Protein AF-A0AA41SFP1-F1 (afdb_monomer)

Structure (mmCIF, N/CA/C/O backbone):
data_AF-A0AA41SFP1-F1
#
_entry.id   AF-A0AA41SFP1-F1
#
loop_
_atom_site.group_PDB
_atom_site.id
_atom_site.type_symbol
_atom_site.label_atom_id
_atom_site.label_alt_id
_atom_site.label_comp_id
_atom_site.label_asym_id
_atom_site.label_entity_id
_atom_site.label_seq_id
_atom_site.pdbx_PDB_ins_code
_atom_site.Cartn_x
_atom_site.Cartn_y
_atom_site.Cartn_z
_atom_site.occupancy
_atom_site.B_iso_or_equiv
_atom_site.auth_seq_id
_atom_site.auth_comp_id
_atom_site.auth_asym_id
_atom_site.auth_atom_id
_atom_site.pdbx_PDB_model_num
ATOM 1 N N . MET A 1 1 ? -29.818 -4.318 19.682 1.00 35.44 1 MET A N 1
ATOM 2 C CA . MET A 1 1 ? -29.114 -5.314 18.841 1.00 35.44 1 MET A CA 1
ATOM 3 C C . MET A 1 1 ? -27.929 -4.568 18.234 1.00 35.44 1 MET A C 1
ATOM 5 O O . MET A 1 1 ? -28.191 -3.689 17.438 1.00 35.44 1 MET A O 1
ATOM 9 N N . LYS A 1 2 ? -26.669 -4.578 18.692 1.00 52.53 2 LYS A N 1
ATOM 10 C CA . LYS A 1 2 ? -25.721 -5.609 19.157 1.00 52.53 2 LYS A CA 1
ATOM 11 C C . LYS A 1 2 ? -25.529 -6.752 18.146 1.00 52.53 2 LYS A C 1
ATOM 13 O O . LYS A 1 2 ? -26.463 -7.522 17.956 1.00 52.53 2 LYS A O 1
ATOM 18 N N . TYR A 1 3 ? -24.305 -6.814 17.596 1.00 44.75 3 TYR A N 1
ATOM 19 C CA . TYR A 1 3 ? -23.668 -7.883 16.802 1.00 44.75 3 TYR A CA 1
ATOM 20 C C . TYR A 1 3 ? -23.824 -7.875 15.270 1.00 44.75 3 TYR A C 1
ATOM 22 O O . TYR A 1 3 ? -24.212 -8.879 14.686 1.00 44.75 3 TYR A O 1
ATOM 30 N N . ILE A 1 4 ? -23.402 -6.795 14.607 1.00 49.25 4 ILE A N 1
ATOM 31 C CA . ILE A 1 4 ? -22.755 -6.939 13.292 1.00 49.25 4 ILE A CA 1
ATOM 32 C C . ILE A 1 4 ? -21.282 -6.623 13.538 1.00 49.25 4 ILE A C 1
ATOM 34 O O . ILE A 1 4 ? -20.956 -5.568 14.072 1.00 49.25 4 ILE A O 1
ATOM 38 N N . SER A 1 5 ? -20.420 -7.602 13.302 1.00 46.84 5 SER A N 1
ATOM 39 C CA . SER A 1 5 ? -18.991 -7.561 13.590 1.00 46.84 5 SER A CA 1
ATOM 40 C C . SER A 1 5 ? -18.298 -6.418 12.848 1.00 46.84 5 SER A C 1
ATOM 42 O O . SER A 1 5 ? -18.131 -6.473 11.631 1.00 46.84 5 SER A O 1
ATOM 44 N N . ASP A 1 6 ? -17.799 -5.433 13.599 1.00 53.28 6 ASP A N 1
ATOM 45 C CA . ASP A 1 6 ? -16.915 -4.357 13.113 1.00 53.28 6 ASP A CA 1
ATOM 46 C C . ASP A 1 6 ? -15.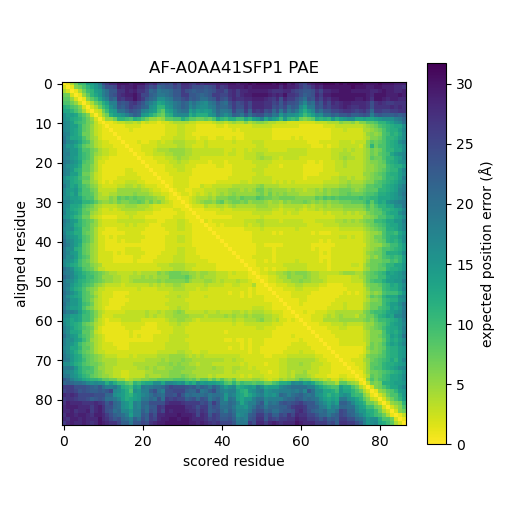651 -4.875 12.389 1.00 53.28 6 ASP A C 1
ATOM 48 O O . ASP A 1 6 ? -14.942 -4.119 11.718 1.00 53.28 6 ASP A O 1
ATOM 52 N N . GLU A 1 7 ? -15.360 -6.173 12.500 1.00 50.50 7 GLU A N 1
ATOM 53 C CA . GLU A 1 7 ? -14.211 -6.825 11.874 1.00 50.50 7 GLU A CA 1
ATOM 54 C C . GLU A 1 7 ? -14.352 -7.032 10.361 1.00 50.50 7 GLU A C 1
ATOM 56 O O . GLU A 1 7 ? -13.338 -7.070 9.663 1.00 50.50 7 GLU A O 1
ATOM 61 N N . GLU A 1 8 ? -15.577 -7.113 9.835 1.00 50.81 8 GLU A N 1
ATOM 62 C CA . GLU A 1 8 ? -15.820 -7.354 8.403 1.00 50.81 8 GLU A CA 1
ATOM 63 C C . GLU A 1 8 ? -16.027 -6.049 7.613 1.00 50.81 8 GLU A C 1
ATOM 65 O O . GLU A 1 8 ? -15.813 -6.007 6.403 1.00 50.81 8 GLU A O 1
ATOM 70 N N . SER A 1 9 ? -16.351 -4.950 8.306 1.00 60.25 9 SER A N 1
ATOM 71 C CA . SER A 1 9 ? -16.713 -3.657 7.702 1.00 60.25 9 SER A CA 1
ATOM 72 C C . SER A 1 9 ? -15.528 -2.731 7.383 1.00 60.25 9 SER A C 1
ATOM 74 O O . SER A 1 9 ? -15.731 -1.658 6.818 1.00 60.25 9 SER A O 1
ATOM 76 N N . ASN A 1 10 ? -14.293 -3.095 7.737 1.00 81.94 10 ASN A N 1
ATOM 77 C CA . ASN A 1 10 ? -13.129 -2.207 7.612 1.00 81.94 10 ASN A CA 1
ATOM 78 C C . ASN A 1 10 ? -12.105 -2.730 6.599 1.00 81.94 10 ASN A C 1
ATOM 80 O O . ASN A 1 10 ? -10.921 -2.857 6.908 1.00 81.94 10 ASN A O 1
ATOM 84 N N . ARG A 1 11 ? -12.548 -3.055 5.384 1.00 92.00 11 ARG A N 1
ATOM 85 C CA . ARG A 1 11 ? -11.659 -3.412 4.271 1.00 92.00 11 ARG A CA 1
ATOM 86 C C . ARG A 1 11 ? -11.719 -2.362 3.173 1.00 92.00 11 ARG A C 1
ATOM 88 O O . ARG A 1 11 ? -12.793 -1.882 2.834 1.00 92.00 11 ARG A O 1
ATOM 95 N N . ALA A 1 12 ? -10.558 -2.033 2.626 1.00 95.25 12 ALA A N 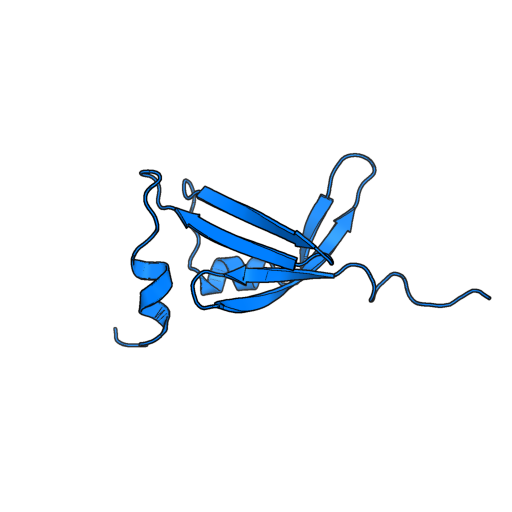1
ATOM 96 C CA . ALA A 1 12 ? -10.432 -1.299 1.377 1.00 95.25 12 ALA A CA 1
ATOM 97 C C . ALA A 1 12 ? -10.007 -2.251 0.262 1.00 95.25 12 ALA A C 1
ATOM 99 O O . ALA A 1 12 ? -9.359 -3.267 0.515 1.00 95.25 12 ALA A O 1
ATOM 100 N N . ILE A 1 13 ? -10.342 -1.899 -0.973 1.00 97.31 13 ILE A N 1
ATOM 101 C CA . ILE A 1 13 ? -9.846 -2.584 -2.162 1.00 97.31 13 ILE A CA 1
ATOM 102 C C . ILE A 1 13 ? -8.800 -1.698 -2.821 1.00 97.31 13 ILE A C 1
ATOM 104 O O . ILE A 1 13 ? -9.092 -0.568 -3.209 1.00 97.31 13 ILE A O 1
ATOM 108 N N . LEU A 1 14 ? -7.585 -2.220 -2.975 1.00 97.75 14 LEU A N 1
ATOM 109 C CA . LEU A 1 14 ? -6.555 -1.601 -3.800 1.00 97.75 14 LEU A CA 1
ATOM 110 C C . LEU A 1 14 ? -6.557 -2.274 -5.168 1.00 97.75 14 LEU A C 1
ATOM 112 O O . LEU A 1 14 ? -6.234 -3.454 -5.289 1.00 97.75 14 LEU A O 1
ATOM 116 N N . GLN A 1 15 ? -6.911 -1.532 -6.207 1.00 97.06 15 GLN A N 1
ATOM 117 C CA . GLN A 1 15 ? -6.749 -1.974 -7.581 1.00 97.06 15 GLN A CA 1
ATOM 118 C C . GLN A 1 15 ? -5.398 -1.481 -8.095 1.00 97.06 15 GLN A C 1
ATOM 120 O O . GLN A 1 15 ? -5.203 -0.282 -8.280 1.00 97.06 15 GLN A O 1
ATOM 125 N N . GLY A 1 16 ? -4.451 -2.397 -8.289 1.00 93.00 16 GLY A N 1
ATOM 126 C CA . GLY A 1 16 ? -3.121 -2.036 -8.783 1.00 93.00 16 GLY A CA 1
ATOM 127 C C . GLY A 1 16 ? -3.062 -1.895 -10.312 1.00 93.00 16 GLY A C 1
ATOM 128 O O . GLY A 1 16 ? -4.063 -2.129 -10.997 1.00 93.00 16 GLY A O 1
ATOM 129 N N . PRO A 1 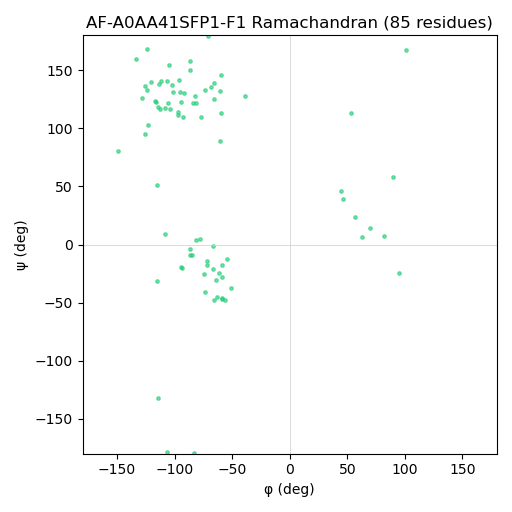17 ? -1.884 -1.583 -10.883 1.00 91.69 17 PRO A N 1
ATOM 130 C CA . PRO A 1 17 ? -1.733 -1.319 -12.321 1.00 91.69 17 PRO A CA 1
ATOM 131 C C . PRO A 1 17 ? -2.153 -2.476 -13.239 1.00 91.69 17 PRO A C 1
ATOM 133 O O . PRO A 1 17 ? -2.636 -2.256 -14.346 1.00 91.69 17 PRO A O 1
ATOM 136 N N . THR A 1 18 ? -2.056 -3.722 -12.758 1.00 89.75 18 THR A N 1
ATOM 137 C CA . THR A 1 18 ? -2.516 -4.916 -13.499 1.00 89.75 18 THR A CA 1
ATOM 138 C C . THR A 1 18 ? -4.034 -5.124 -13.455 1.00 89.75 18 THR A C 1
ATOM 140 O O . THR A 1 18 ? -4.524 -6.147 -13.924 1.00 89.75 18 THR A O 1
ATOM 143 N N . ARG A 1 19 ? -4.792 -4.188 -12.866 1.00 89.94 19 ARG A N 1
ATOM 144 C CA . ARG A 1 19 ? -6.232 -4.292 -12.558 1.00 89.94 19 ARG A CA 1
ATOM 145 C C . ARG A 1 19 ? -6.598 -5.406 -11.571 1.00 89.94 19 ARG A C 1
ATOM 147 O O . ARG A 1 19 ? -7.778 -5.613 -11.303 1.00 89.94 19 ARG A O 1
ATOM 154 N N . SER A 1 20 ? -5.609 -6.087 -10.991 1.00 91.44 20 SER A N 1
ATOM 155 C CA . SER A 1 20 ? -5.825 -7.003 -9.871 1.00 91.44 20 SER A CA 1
ATOM 156 C C . SER A 1 20 ? -6.294 -6.236 -8.635 1.00 91.44 20 SER A C 1
ATOM 158 O O . SER A 1 20 ? -5.799 -5.144 -8.341 1.00 91.44 20 SER A O 1
ATOM 160 N N . GLN A 1 21 ? -7.257 -6.821 -7.926 1.00 95.81 21 GLN A N 1
ATOM 161 C CA . GLN A 1 21 ? -7.859 -6.256 -6.724 1.00 95.81 21 GLN A CA 1
ATOM 162 C C . GLN A 1 21 ? -7.276 -6.918 -5.478 1.00 95.81 21 GLN A C 1
ATOM 164 O O . GLN A 1 21 ? -7.221 -8.142 -5.381 1.00 95.81 21 GLN A O 1
ATOM 169 N N . TRP A 1 22 ? -6.868 -6.090 -4.522 1.00 96.88 22 TRP A N 1
ATOM 170 C CA . TRP A 1 22 ? -6.190 -6.502 -3.300 1.00 96.88 22 TRP A CA 1
ATOM 171 C C . TRP A 1 22 ? -6.979 -6.001 -2.093 1.00 96.88 22 TRP A C 1
ATOM 173 O O . TRP A 1 22 ? -6.919 -4.808 -1.776 1.00 96.88 22 TRP A O 1
ATOM 183 N N . PRO A 1 23 ? -7.744 -6.881 -1.426 1.00 96.31 23 PRO A N 1
ATOM 184 C CA . PRO A 1 23 ? -8.409 -6.536 -0.183 1.00 96.31 23 PRO A CA 1
ATOM 185 C C . PRO A 1 23 ? -7.375 -6.273 0.907 1.00 96.31 23 PRO A C 1
ATOM 187 O O . PRO A 1 23 ? -6.541 -7.130 1.198 1.00 96.31 23 PRO A O 1
ATOM 190 N N . VAL A 1 24 ? -7.457 -5.105 1.537 1.00 96.50 24 VAL A N 1
ATOM 191 C CA . VAL A 1 24 ? -6.589 -4.723 2.650 1.00 96.50 24 VAL A CA 1
ATOM 192 C C . VAL A 1 24 ? -7.414 -4.315 3.858 1.00 96.50 24 VAL A C 1
ATOM 194 O O . VAL A 1 24 ? -8.411 -3.600 3.735 1.00 96.50 24 VAL A O 1
ATOM 197 N N . LYS A 1 25 ? -7.017 -4.766 5.048 1.00 95.50 25 LYS A N 1
ATOM 198 C CA . LYS A 1 25 ? -7.669 -4.348 6.293 1.00 95.50 25 LYS A CA 1
ATOM 199 C C . LYS A 1 25 ? -7.270 -2.912 6.620 1.00 95.50 25 LYS A C 1
ATOM 201 O O . LYS A 1 25 ? -6.090 -2.567 6.596 1.00 95.50 25 LYS A O 1
ATOM 206 N N . LEU A 1 26 ? -8.251 -2.088 6.958 1.00 93.50 26 LEU A N 1
ATOM 207 C CA . LEU A 1 26 ? -8.048 -0.754 7.498 1.00 93.50 26 LEU A CA 1
ATOM 208 C C . LEU A 1 26 ? -8.014 -0.828 9.022 1.00 93.50 26 LEU A C 1
ATOM 210 O O . LEU A 1 26 ? -8.901 -1.394 9.656 1.00 93.50 26 LEU A O 1
ATOM 214 N N . SER A 1 27 ? -6.997 -0.213 9.611 1.00 90.31 27 SER A N 1
ATOM 215 C CA . SER A 1 27 ? -6.913 0.024 11.049 1.00 90.31 27 SER A CA 1
ATOM 216 C C . SER A 1 27 ? -6.926 1.522 11.288 1.00 90.31 27 SER A C 1
ATOM 218 O O . SER A 1 27 ? -6.059 2.228 10.778 1.00 90.31 27 SER A O 1
ATOM 220 N N . LYS A 1 28 ? -7.880 2.007 12.078 1.00 89.12 28 LYS A N 1
ATOM 221 C CA . LYS A 1 28 ? -7.965 3.417 12.466 1.00 89.12 28 LYS A CA 1
ATOM 222 C C . LYS A 1 28 ? -7.443 3.599 13.885 1.00 89.12 28 LYS A C 1
ATOM 224 O O . LYS A 1 28 ? -7.746 2.796 14.763 1.00 89.12 28 LYS A O 1
ATOM 229 N N . THR A 1 29 ? -6.660 4.644 14.094 1.00 88.06 29 THR A N 1
ATOM 230 C CA . THR A 1 29 ? -6.392 5.219 15.414 1.00 88.06 29 THR A CA 1
ATOM 231 C C . THR A 1 29 ? -7.145 6.544 15.515 1.00 88.06 29 THR A C 1
ATOM 233 O O . THR A 1 29 ? -7.842 6.943 14.583 1.00 88.06 29 THR A O 1
ATOM 236 N N . GLU A 1 30 ? -7.013 7.255 16.633 1.00 88.38 30 GLU A N 1
ATOM 237 C CA . GLU A 1 30 ? -7.618 8.586 16.781 1.00 88.38 30 GLU A CA 1
ATOM 238 C C . GLU A 1 30 ? -7.094 9.610 15.760 1.00 88.38 30 GLU A C 1
ATOM 240 O O . GLU A 1 30 ? -7.778 10.587 15.471 1.00 88.38 30 GLU A O 1
ATOM 245 N N . LYS A 1 31 ? -5.883 9.404 15.226 1.00 93.12 31 LYS A N 1
ATOM 246 C CA . LYS A 1 31 ? -5.189 10.376 14.365 1.00 93.12 31 LYS A CA 1
ATOM 247 C C . LYS A 1 31 ? -4.984 9.886 12.941 1.00 93.12 31 LYS A C 1
ATOM 249 O O . LYS A 1 31 ? -4.994 10.692 12.018 1.00 93.12 31 LYS A O 1
ATOM 254 N N . ASP A 1 32 ? -4.821 8.579 12.770 1.00 92.69 32 ASP A N 1
ATOM 255 C CA . ASP A 1 32 ?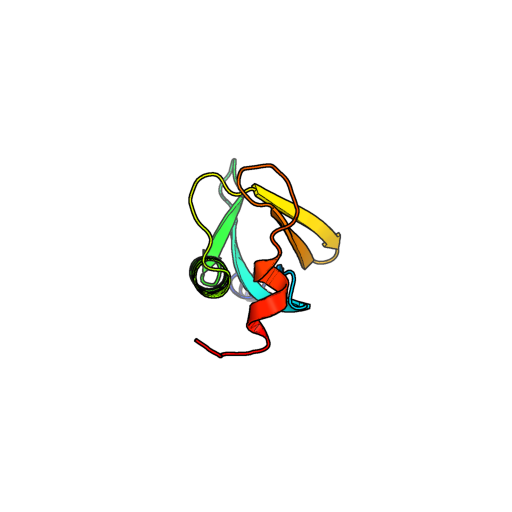 -4.302 8.004 11.539 1.00 92.69 32 ASP A CA 1
ATOM 256 C C . ASP A 1 32 ? -5.133 6.809 11.074 1.00 92.69 32 ASP A C 1
ATOM 258 O O . ASP A 1 32 ? -5.852 6.158 11.836 1.00 92.69 32 ASP A O 1
ATOM 262 N N . THR A 1 33 ? -5.002 6.488 9.790 1.00 90.06 33 THR A N 1
ATOM 263 C CA . THR A 1 33 ? -5.551 5.271 9.190 1.00 90.06 33 THR A CA 1
ATOM 264 C C . THR A 1 33 ? -4.427 4.503 8.513 1.00 90.06 33 THR A C 1
ATOM 266 O O . THR A 1 33 ? -3.639 5.071 7.763 1.00 90.06 33 THR A O 1
ATOM 269 N N . PHE A 1 34 ? -4.365 3.200 8.765 1.00 92.94 34 PHE A N 1
ATOM 270 C CA . PHE A 1 34 ? -3.310 2.319 8.283 1.00 92.94 34 PHE A CA 1
ATOM 271 C C . PHE A 1 34 ? -3.886 1.201 7.420 1.00 92.94 34 PHE A C 1
ATOM 273 O O . PHE A 1 34 ? -4.890 0.588 7.787 1.00 92.94 34 PHE A O 1
ATOM 280 N N . LEU A 1 35 ? -3.187 0.882 6.330 1.00 95.06 35 LEU A N 1
ATOM 281 C CA . LEU A 1 35 ? -3.368 -0.359 5.581 1.00 95.06 35 LEU A CA 1
ATOM 282 C C . LEU A 1 35 ? -2.593 -1.467 6.312 1.00 95.06 35 LEU A C 1
ATOM 284 O O . LEU A 1 35 ? -1.396 -1.333 6.574 1.00 95.06 35 LEU A O 1
ATOM 288 N N . LYS A 1 36 ? -3.293 -2.525 6.715 1.00 93.94 36 LYS A N 1
ATOM 289 C CA . LYS A 1 36 ? -2.757 -3.671 7.461 1.00 93.94 36 LYS A CA 1
ATOM 290 C C . LYS A 1 36 ? -2.848 -4.919 6.589 1.00 93.94 36 LYS A C 1
ATOM 292 O O . LYS A 1 36 ? -2.420 -4.863 5.445 1.00 93.94 36 LYS A O 1
ATOM 297 N N . ASP A 1 37 ? -3.356 -6.025 7.119 1.00 94.81 37 ASP A N 1
ATOM 298 C CA . ASP A 1 37 ? -3.441 -7.332 6.463 1.00 94.81 37 ASP A CA 1
ATOM 299 C C . ASP A 1 37 ? -3.810 -7.211 4.977 1.00 94.81 37 ASP A C 1
ATOM 301 O O . ASP A 1 37 ? -4.780 -6.530 4.640 1.00 94.81 37 ASP A O 1
ATOM 305 N N . GLY A 1 38 ? -3.014 -7.834 4.103 1.00 95.62 38 GLY A N 1
ATOM 306 C CA . GLY A 1 38 ? -3.092 -7.715 2.640 1.00 95.62 38 GLY A CA 1
ATOM 307 C C . GLY A 1 38 ? -2.156 -6.656 2.036 1.00 95.62 38 GLY A C 1
AT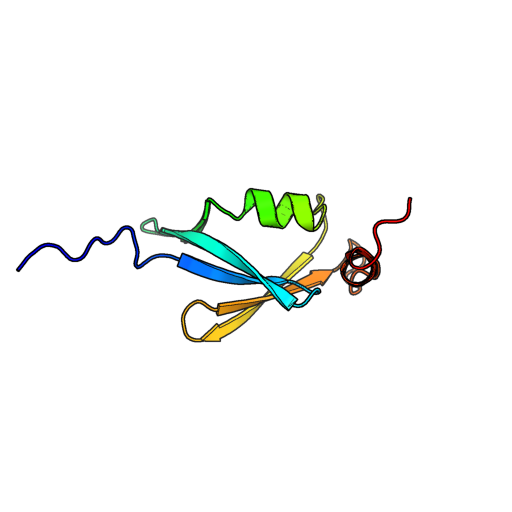OM 308 O O . GLY A 1 38 ? -1.729 -6.794 0.890 1.00 95.62 38 GLY A O 1
ATOM 309 N N . TRP A 1 39 ? -1.748 -5.634 2.799 1.00 96.50 39 TRP A N 1
ATOM 310 C CA . TRP A 1 39 ? -0.806 -4.609 2.329 1.00 96.50 39 TRP A CA 1
ATOM 311 C C . TRP A 1 39 ? 0.567 -5.190 1.987 1.00 96.50 39 TRP A C 1
ATOM 313 O O . TRP A 1 39 ? 1.137 -4.869 0.946 1.00 96.50 39 TRP A O 1
ATOM 323 N N . GLN A 1 40 ? 1.109 -6.063 2.840 1.00 95.81 40 GLN A N 1
ATOM 324 C CA . GLN A 1 40 ? 2.416 -6.671 2.581 1.00 95.81 40 GLN A CA 1
ATOM 325 C C . GLN A 1 40 ? 2.396 -7.557 1.331 1.00 95.81 40 GLN A C 1
ATOM 327 O O . GLN A 1 40 ? 3.414 -7.657 0.649 1.00 95.81 40 GLN A O 1
ATOM 332 N N . ASP A 1 41 ? 1.260 -8.176 1.016 1.00 95.62 41 ASP A N 1
ATOM 333 C CA . ASP A 1 41 ? 1.115 -9.010 -0.178 1.00 95.62 41 ASP A CA 1
ATOM 334 C C . ASP A 1 41 ? 1.039 -8.147 -1.436 1.00 95.62 41 ASP A C 1
ATOM 336 O O . ASP A 1 41 ? 1.731 -8.438 -2.407 1.00 95.62 41 ASP A O 1
ATOM 340 N N . PHE A 1 42 ? 0.319 -7.020 -1.379 1.00 95.44 42 PHE A N 1
ATOM 341 C CA . PHE A 1 42 ? 0.347 -5.996 -2.427 1.00 95.44 42 PHE A CA 1
ATOM 342 C C . PHE A 1 42 ? 1.778 -5.490 -2.684 1.00 95.44 42 PHE A C 1
ATOM 344 O O . PHE A 1 42 ? 2.236 -5.461 -3.827 1.00 95.44 42 PHE A O 1
ATOM 351 N N . VAL A 1 43 ? 2.519 -5.154 -1.621 1.00 94.75 43 VAL A N 1
ATOM 352 C CA . VAL A 1 43 ? 3.926 -4.720 -1.690 1.00 94.75 43 VAL A CA 1
ATOM 353 C C . VAL A 1 43 ? 4.815 -5.784 -2.330 1.00 94.75 43 VAL A C 1
ATOM 355 O O . VAL A 1 43 ? 5.611 -5.457 -3.208 1.00 94.75 43 VAL A O 1
ATOM 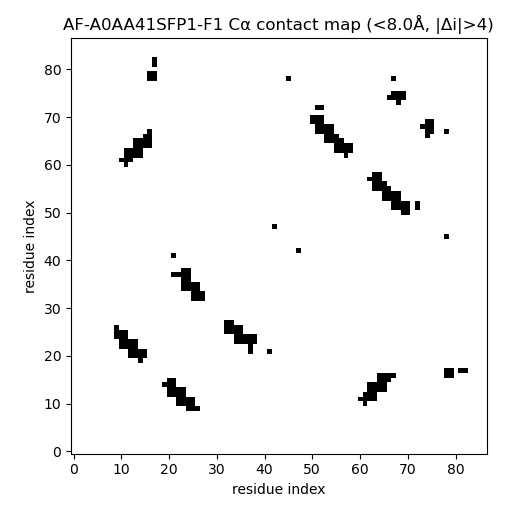358 N N . ARG A 1 44 ? 4.681 -7.053 -1.922 1.00 94.25 44 ARG A N 1
ATOM 359 C CA . ARG A 1 44 ? 5.465 -8.167 -2.477 1.00 94.25 44 ARG A CA 1
ATOM 360 C C . ARG A 1 44 ? 5.132 -8.433 -3.937 1.00 94.25 44 ARG A C 1
ATOM 362 O O . ARG A 1 44 ? 6.048 -8.541 -4.744 1.00 94.25 44 ARG A O 1
ATOM 369 N N . TYR A 1 45 ? 3.847 -8.505 -4.276 1.00 92.31 45 TYR A N 1
ATOM 370 C CA . TYR A 1 45 ? 3.393 -8.756 -5.640 1.00 92.31 45 TYR A CA 1
ATOM 371 C C . TYR A 1 45 ? 3.916 -7.683 -6.588 1.00 92.31 45 TYR A C 1
ATOM 373 O O . TYR A 1 45 ? 4.517 -7.978 -7.612 1.00 92.31 45 TYR A O 1
ATOM 381 N N . TYR A 1 46 ? 3.796 -6.413 -6.210 1.00 91.94 46 TYR A N 1
ATOM 382 C CA . TYR A 1 46 ? 4.347 -5.327 -7.008 1.00 91.94 46 TYR A CA 1
ATOM 383 C C . TYR A 1 46 ? 5.845 -5.096 -6.785 1.00 91.94 46 TYR A C 1
ATOM 385 O O . TYR A 1 46 ? 6.379 -4.172 -7.384 1.00 91.94 46 TYR A O 1
ATOM 393 N N . SER A 1 47 ? 6.545 -5.909 -5.989 1.00 92.81 47 SER A N 1
ATOM 394 C CA . SER A 1 47 ? 7.975 -5.731 -5.685 1.00 92.81 47 SER A CA 1
ATOM 395 C C . SER A 1 47 ? 8.315 -4.270 -5.364 1.00 92.81 47 SER A C 1
ATOM 397 O O . SER A 1 47 ? 9.228 -3.692 -5.948 1.00 92.81 47 SER A O 1
ATOM 399 N N . LEU A 1 48 ? 7.494 -3.644 -4.513 1.00 92.81 48 LEU A N 1
ATOM 400 C CA . LEU A 1 48 ? 7.667 -2.240 -4.165 1.00 92.81 48 LEU A CA 1
ATOM 401 C C . LEU A 1 48 ? 8.942 -2.056 -3.344 1.00 92.81 48 LEU A C 1
ATOM 403 O O . LEU A 1 48 ? 9.208 -2.812 -2.403 1.00 92.81 48 LEU A O 1
ATOM 407 N N . TRP A 1 49 ? 9.703 -1.023 -3.683 1.00 89.44 49 TRP A N 1
ATOM 408 C CA . TRP A 1 49 ? 10.959 -0.681 -3.029 1.00 89.44 49 TRP A CA 1
ATOM 409 C C . TRP A 1 49 ? 10.960 0.749 -2.498 1.00 89.44 49 TRP A C 1
ATOM 411 O O . TRP A 1 49 ? 10.089 1.571 -2.781 1.00 89.44 49 TRP A O 1
ATOM 421 N N . ASN A 1 50 ? 11.971 1.045 -1.682 1.00 91.69 50 ASN A N 1
ATOM 422 C CA . ASN A 1 50 ? 12.168 2.382 -1.142 1.00 91.69 50 ASN A CA 1
ATOM 423 C C . ASN A 1 50 ? 12.357 3.403 -2.274 1.00 91.69 50 ASN A C 1
ATOM 425 O O . ASN A 1 50 ? 13.021 3.120 -3.272 1.00 91.69 50 ASN A O 1
ATOM 429 N N . ASN A 1 51 ? 11.852 4.617 -2.048 1.00 90.94 51 ASN A N 1
ATOM 430 C CA . ASN A 1 51 ? 11.898 5.754 -2.975 1.00 90.94 51 ASN A CA 1
ATOM 431 C C . ASN A 1 51 ? 11.025 5.612 -4.233 1.00 90.94 51 ASN A C 1
ATOM 433 O O . ASN A 1 51 ? 11.191 6.394 -5.163 1.00 90.94 51 ASN A O 1
ATOM 437 N N . GLU A 1 52 ? 10.103 4.652 -4.273 1.00 93.38 52 GLU A N 1
ATOM 438 C CA . GLU A 1 52 ? 8.997 4.660 -5.235 1.00 93.38 52 GLU A CA 1
ATOM 439 C C . GLU A 1 52 ? 7.815 5.472 -4.695 1.00 93.38 52 GLU A C 1
ATOM 441 O O . GLU A 1 52 ? 7.663 5.658 -3.482 1.00 93.38 52 GLU A O 1
ATOM 446 N N . TYR A 1 53 ? 6.954 5.937 -5.599 1.00 94.31 53 TYR A N 1
ATOM 447 C CA . TYR A 1 53 ? 5.756 6.690 -5.243 1.00 94.31 53 TYR A CA 1
ATOM 448 C C . TYR A 1 53 ? 4.500 5.887 -5.556 1.00 94.31 53 TYR A C 1
ATOM 450 O O . TYR A 1 53 ? 4.391 5.240 -6.598 1.00 94.31 53 TYR A O 1
ATOM 458 N N . LEU A 1 54 ? 3.521 5.983 -4.660 1.00 95.69 54 LEU A N 1
ATOM 459 C CA . LEU A 1 54 ? 2.197 5.403 -4.839 1.00 95.69 54 LEU A CA 1
ATOM 460 C C . LEU A 1 54 ? 1.163 6.517 -4.869 1.00 95.69 54 LEU A C 1
ATOM 462 O O . LEU A 1 54 ? 1.058 7.298 -3.923 1.00 95.69 54 LEU A O 1
ATOM 466 N N . ILE A 1 55 ? 0.382 6.570 -5.943 1.00 95.94 55 ILE A N 1
ATOM 467 C CA . ILE A 1 55 ? -0.740 7.498 -6.064 1.00 95.94 55 ILE A CA 1
ATOM 468 C C . ILE A 1 55 ? -2.022 6.709 -5.842 1.00 95.94 55 ILE A C 1
ATOM 470 O O . ILE A 1 55 ? -2.349 5.823 -6.629 1.00 95.94 55 ILE A O 1
ATOM 474 N N . PHE A 1 56 ? -2.753 7.058 -4.786 1.00 96.44 56 PHE A N 1
ATOM 475 C CA . PHE A 1 56 ? -4.058 6.486 -4.473 1.00 96.44 56 PHE A CA 1
ATOM 476 C C . PHE A 1 56 ? -5.152 7.419 -4.989 1.00 96.44 56 PHE A C 1
ATOM 478 O O . PHE A 1 56 ? -5.342 8.513 -4.459 1.00 96.44 56 PHE A O 1
ATOM 485 N N . ARG A 1 57 ? -5.896 6.986 -6.007 1.00 97.12 57 ARG A N 1
ATOM 486 C CA . ARG A 1 5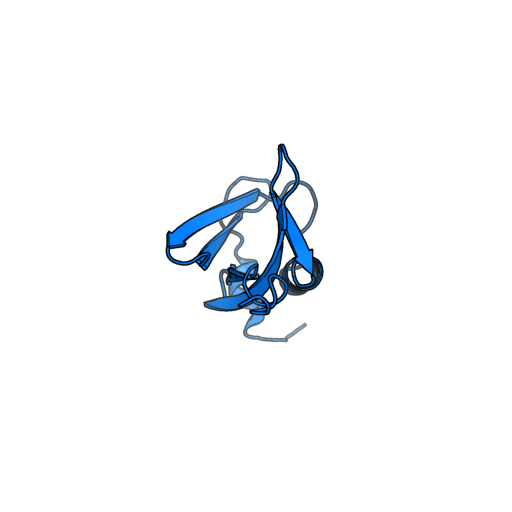7 ? -7.134 7.649 -6.425 1.00 97.12 57 ARG A CA 1
ATOM 487 C C . ARG A 1 57 ? -8.312 6.964 -5.748 1.00 97.12 57 ARG A C 1
ATOM 489 O O . ARG A 1 57 ? -8.486 5.763 -5.916 1.00 97.12 57 ARG A O 1
ATOM 496 N N . TYR A 1 58 ? -9.103 7.724 -5.000 1.00 95.38 58 TYR A N 1
ATOM 497 C CA . TYR A 1 58 ? -10.312 7.222 -4.357 1.00 95.38 58 TYR A CA 1
ATOM 498 C C . TYR A 1 58 ? -11.490 7.253 -5.329 1.00 95.38 58 TYR A C 1
ATOM 500 O O . TYR A 1 58 ? -11.844 8.324 -5.820 1.00 95.38 58 TYR A O 1
ATOM 508 N N . ASP A 1 59 ? -12.102 6.095 -5.571 1.00 93.75 59 ASP A N 1
ATOM 509 C CA . ASP A 1 59 ? -13.227 5.959 -6.503 1.00 93.75 59 ASP A CA 1
ATOM 510 C C . ASP A 1 59 ? -14.575 5.721 -5.786 1.00 93.75 59 ASP A C 1
ATOM 512 O O . ASP A 1 59 ? -15.580 5.454 -6.439 1.00 93.75 59 ASP A O 1
ATOM 516 N N . GLY A 1 60 ? -14.620 5.849 -4.453 1.00 91.88 60 GLY A N 1
ATOM 517 C CA . GLY A 1 60 ? -15.809 5.561 -3.636 1.00 91.88 60 GLY A CA 1
ATOM 518 C C . GLY A 1 60 ? -15.736 4.200 -2.938 1.00 91.88 60 GLY A C 1
ATOM 519 O O . GLY A 1 60 ? -14.856 3.401 -3.230 1.00 91.88 60 GLY A O 1
ATOM 520 N N . ASP A 1 61 ? -16.625 3.950 -1.972 1.00 92.25 61 ASP A N 1
ATOM 521 C CA . ASP A 1 61 ? -16.811 2.650 -1.297 1.00 92.25 61 ASP A CA 1
ATOM 522 C C . ASP A 1 61 ? -15.523 1.949 -0.832 1.00 92.25 61 ASP A C 1
ATOM 524 O O . ASP A 1 61 ? -15.373 0.735 -0.957 1.00 92.25 61 ASP A O 1
ATOM 528 N N . LEU A 1 62 ? -14.556 2.717 -0.320 1.00 92.69 62 LEU A N 1
ATOM 529 C CA . LEU A 1 62 ? -13.226 2.221 0.078 1.00 92.69 62 LEU A CA 1
ATOM 530 C C . LEU A 1 62 ? -12.447 1.511 -1.052 1.00 92.69 62 LEU A C 1
ATOM 532 O O . LEU A 1 62 ? -11.543 0.720 -0.783 1.00 92.69 62 LEU A O 1
ATOM 536 N N . HIS A 1 63 ? -12.755 1.815 -2.311 1.00 95.88 63 HIS A N 1
ATOM 537 C CA . HIS A 1 63 ? -12.009 1.377 -3.482 1.00 95.88 63 HIS A CA 1
ATOM 538 C C . HIS A 1 63 ? -11.010 2.451 -3.911 1.00 95.88 63 HIS A C 1
ATOM 540 O O . HIS A 1 63 ? -11.339 3.632 -4.058 1.00 95.88 63 HIS A O 1
ATOM 546 N N . PHE A 1 64 ? -9.774 2.016 -4.135 1.00 97.31 64 PHE A N 1
ATOM 547 C CA . PHE A 1 64 ? -8.676 2.870 -4.551 1.00 97.31 64 PHE A CA 1
ATOM 548 C C . PHE A 1 64 ? -7.997 2.291 -5.784 1.00 97.31 64 PHE A C 1
ATOM 550 O O . PHE A 1 64 ? -7.526 1.155 -5.760 1.00 97.31 64 PHE A O 1
ATOM 557 N N . ASN A 1 65 ? -7.876 3.084 -6.844 1.00 96.81 65 ASN A N 1
ATOM 558 C CA . ASN A 1 65 ? -6.947 2.786 -7.928 1.00 96.81 65 ASN A CA 1
ATOM 559 C C . ASN A 1 65 ? -5.547 3.265 -7.534 1.00 96.81 65 ASN A C 1
ATOM 561 O O . ASN A 1 65 ? -5.369 4.421 -7.148 1.00 96.81 65 ASN A O 1
ATOM 565 N N . VAL A 1 66 ? -4.559 2.379 -7.640 1.00 96.38 66 VAL A N 1
ATOM 566 C CA . VAL A 1 66 ? -3.176 2.641 -7.235 1.00 96.38 66 VAL A CA 1
ATOM 567 C C . VAL A 1 66 ? -2.276 2.669 -8.463 1.00 96.38 66 VAL A C 1
ATOM 569 O O . VAL A 1 66 ? -2.110 1.653 -9.139 1.00 96.38 66 VAL A O 1
ATOM 572 N N . ALA A 1 67 ? -1.668 3.825 -8.729 1.00 94.69 67 ALA A N 1
ATOM 573 C CA . ALA A 1 67 ? -0.582 3.950 -9.699 1.00 94.69 67 ALA A CA 1
ATOM 574 C C . ALA A 1 67 ? 0.774 3.873 -8.985 1.00 94.69 67 ALA A C 1
ATOM 576 O O . ALA A 1 67 ? 0.927 4.404 -7.882 1.00 94.69 67 ALA A O 1
ATOM 577 N N . ILE A 1 68 ? 1.746 3.215 -9.621 1.00 94.94 68 ILE A N 1
ATOM 578 C CA . ILE A 1 68 ? 3.102 3.032 -9.094 1.00 94.94 68 ILE A CA 1
ATOM 579 C C . ILE A 1 68 ? 4.065 3.796 -9.995 1.00 94.94 68 ILE A C 1
ATOM 581 O O . ILE A 1 68 ? 4.179 3.487 -11.184 1.00 94.94 68 ILE A O 1
ATOM 585 N N . LEU A 1 69 ? 4.760 4.773 -9.420 1.00 93.31 69 LEU A N 1
ATOM 586 C CA . LEU A 1 69 ? 5.808 5.521 -10.099 1.00 93.31 69 LEU A CA 1
ATOM 587 C C . LEU A 1 69 ? 7.169 5.092 -9.558 1.00 93.31 69 LEU A C 1
ATOM 589 O O . LEU A 1 69 ? 7.330 4.886 -8.352 1.00 93.31 69 LEU A O 1
ATOM 593 N N . ASP A 1 70 ? 8.151 4.977 -10.444 1.00 92.00 70 ASP A N 1
ATOM 594 C CA . ASP A 1 70 ? 9.525 4.742 -10.024 1.00 92.00 70 ASP A CA 1
ATOM 595 C C . ASP A 1 70 ? 10.125 5.994 -9.352 1.00 92.00 70 ASP A C 1
ATOM 597 O O . ASP A 1 70 ? 9.496 7.049 -9.237 1.00 92.00 70 ASP A O 1
ATOM 601 N N . LYS A 1 71 ? 11.379 5.891 -8.910 1.00 92.94 71 LYS A N 1
ATOM 602 C CA . LYS A 1 71 ? 12.093 6.984 -8.231 1.00 92.94 71 LYS A CA 1
ATOM 603 C C . LYS A 1 71 ? 12.243 8.276 -9.044 1.00 92.94 71 LYS A C 1
ATOM 605 O O . LYS A 1 71 ? 12.587 9.304 -8.471 1.00 92.94 71 LYS A O 1
ATOM 610 N N . SER A 1 72 ? 12.058 8.230 -10.363 1.00 92.50 72 SER A N 1
ATOM 611 C CA . SER A 1 72 ? 12.068 9.417 -11.223 1.00 92.50 72 SER A CA 1
ATOM 612 C C . SER A 1 72 ? 10.708 10.120 -11.274 1.00 92.50 72 SER A C 1
ATOM 614 O O . SER A 1 72 ? 10.614 11.228 -11.797 1.00 92.50 72 SER A O 1
ATOM 616 N N . GLY A 1 73 ? 9.661 9.506 -10.712 1.00 90.56 73 GLY A N 1
ATOM 617 C CA . GLY A 1 73 ? 8.284 9.987 -10.803 1.00 90.56 73 GLY A CA 1
ATOM 618 C C . GLY A 1 73 ? 7.589 9.592 -12.109 1.00 90.56 73 GLY A C 1
ATOM 619 O O . GLY A 1 73 ? 6.473 10.040 -12.360 1.00 90.56 73 GLY A O 1
ATOM 620 N N . CYS A 1 74 ? 8.211 8.755 -12.940 1.00 90.94 74 CYS A N 1
ATOM 621 C CA . CYS A 1 74 ? 7.583 8.188 -14.130 1.00 90.94 74 CYS A CA 1
ATOM 622 C C . CYS A 1 74 ? 6.819 6.904 -13.789 1.00 90.94 74 CYS A C 1
ATOM 624 O O . CYS A 1 74 ? 7.188 6.172 -12.870 1.00 90.94 74 CYS A O 1
ATOM 626 N N . GLU A 1 75 ? 5.749 6.616 -14.535 1.00 89.31 75 GLU A N 1
ATOM 627 C CA . GLU A 1 75 ? 4.984 5.380 -14.356 1.00 89.31 75 GLU A CA 1
ATOM 628 C C . GLU A 1 75 ? 5.867 4.160 -14.601 1.00 89.31 75 GLU A C 1
ATOM 630 O O . GLU A 1 75 ? 6.617 4.084 -15.576 1.00 89.31 75 GLU A O 1
ATOM 635 N N . ARG A 1 76 ? 5.798 3.196 -13.685 1.00 87.06 76 ARG A N 1
ATOM 636 C CA . ARG A 1 76 ? 6.724 2.075 -13.695 1.00 87.06 76 ARG A CA 1
ATOM 637 C C . ARG A 1 76 ? 6.342 1.064 -14.776 1.00 87.06 76 ARG A C 1
ATOM 639 O O . ARG A 1 76 ? 5.39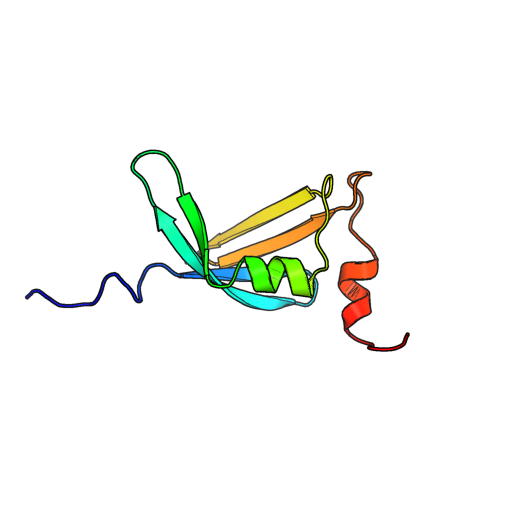8 0.294 -14.606 1.00 87.06 76 ARG A O 1
ATOM 646 N N . GLU A 1 77 ? 7.146 0.982 -15.835 1.00 70.06 77 GLU A N 1
ATOM 647 C CA . GLU A 1 77 ? 6.956 0.059 -16.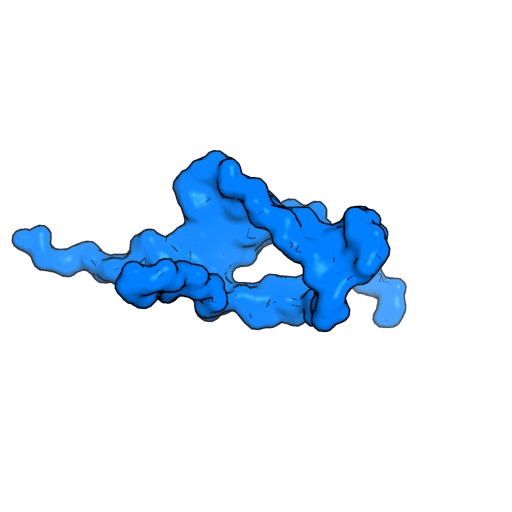973 1.00 70.06 77 GLU A CA 1
ATOM 648 C C . GLU A 1 77 ? 6.750 -1.409 -16.552 1.00 70.06 77 GLU A C 1
ATOM 650 O O . GLU A 1 77 ? 5.916 -2.126 -17.110 1.00 70.06 77 GLU A O 1
ATOM 655 N N . ASN A 1 78 ? 7.455 -1.868 -15.512 1.00 61.47 78 ASN A N 1
ATOM 656 C CA . ASN A 1 78 ? 7.363 -3.251 -15.031 1.00 61.47 78 ASN A CA 1
ATOM 657 C C . ASN A 1 78 ? 6.044 -3.576 -14.313 1.00 61.47 78 ASN A C 1
ATOM 659 O O . ASN A 1 78 ? 5.733 -4.752 -14.125 1.00 61.47 78 ASN A O 1
ATOM 663 N N . ALA A 1 79 ? 5.242 -2.576 -13.934 1.00 53.75 79 ALA A N 1
ATOM 664 C CA . ALA A 1 79 ? 3.935 -2.822 -13.330 1.00 53.75 79 ALA A CA 1
ATOM 665 C C . ALA A 1 79 ? 2.944 -3.470 -14.319 1.00 53.75 79 ALA A C 1
ATOM 667 O O . ALA A 1 79 ? 2.022 -4.153 -13.882 1.00 53.75 79 ALA A O 1
ATOM 668 N N . PHE A 1 80 ? 3.176 -3.335 -15.631 1.00 52.03 80 PHE A N 1
ATOM 669 C CA . PHE A 1 80 ? 2.379 -3.973 -16.686 1.00 52.03 80 PHE A CA 1
ATOM 670 C C . PHE A 1 80 ? 2.940 -5.325 -17.156 1.00 52.03 80 PHE A C 1
ATOM 672 O O . PHE A 1 80 ? 2.205 -6.130 -17.725 1.00 52.03 80 PHE A O 1
ATOM 679 N N . ARG A 1 81 ? 4.230 -5.609 -16.918 1.00 47.47 81 ARG A N 1
ATOM 680 C CA . ARG A 1 81 ? 4.915 -6.798 -17.472 1.00 47.47 81 ARG A CA 1
ATOM 681 C C . ARG A 1 81 ? 4.777 -8.068 -16.628 1.00 47.47 81 ARG A C 1
ATOM 683 O O . ARG A 1 81 ? 5.077 -9.143 -17.132 1.00 47.47 81 ARG A O 1
ATOM 690 N N . GLN A 1 82 ? 4.243 -7.989 -15.406 1.00 52.16 82 GLN A N 1
ATOM 691 C CA . GLN A 1 82 ? 3.991 -9.176 -14.568 1.00 52.16 82 GLN A CA 1
ATOM 692 C C . GLN A 1 82 ? 2.911 -10.134 -15.116 1.00 52.16 82 GLN A C 1
ATOM 694 O O . GLN A 1 82 ? 2.664 -11.179 -14.526 1.00 52.16 82 GLN A O 1
ATOM 699 N N . ILE A 1 83 ? 2.289 -9.823 -16.259 1.00 49.78 83 ILE A N 1
ATOM 700 C CA . ILE A 1 83 ? 1.369 -10.733 -16.962 1.00 49.78 83 ILE A CA 1
ATOM 701 C C . ILE A 1 83 ? 2.124 -11.904 -17.620 1.00 49.78 83 ILE A C 1
ATOM 703 O O . ILE A 1 83 ? 1.523 -12.932 -17.922 1.00 49.78 83 ILE A O 1
ATOM 707 N N . LEU A 1 84 ? 3.442 -11.803 -17.809 1.00 38.69 84 LEU A N 1
ATOM 708 C CA . LEU A 1 84 ? 4.240 -12.870 -18.405 1.00 38.69 84 LEU A CA 1
ATOM 709 C C . LEU A 1 84 ? 5.391 -13.217 -17.468 1.00 38.69 84 LEU A C 1
ATOM 711 O O . LEU A 1 84 ? 6.441 -12.580 -17.491 1.00 38.69 84 LEU A O 1
ATOM 715 N N . GLY A 1 85 ? 5.177 -14.234 -16.634 1.00 51.12 85 GLY A N 1
ATOM 716 C CA . GLY A 1 85 ? 6.254 -14.900 -15.911 1.00 51.12 85 GLY A CA 1
ATOM 717 C C . GLY A 1 85 ? 7.243 -15.510 -16.899 1.00 51.12 85 GLY A C 1
ATOM 718 O O . GLY A 1 85 ? 7.073 -16.651 -17.309 1.00 51.12 85 GLY A O 1
ATOM 719 N N . LEU A 1 86 ? 8.241 -14.731 -17.307 1.00 43.25 86 LEU A N 1
ATOM 720 C CA . LEU A 1 86 ? 9.398 -15.171 -18.076 1.00 43.25 86 LEU A CA 1
ATOM 721 C C . LEU A 1 86 ? 10.596 -14.292 -17.716 1.00 43.25 86 LEU A C 1
ATOM 723 O O . LEU A 1 86 ? 10.908 -13.358 -18.452 1.00 43.25 86 LEU A O 1
ATOM 727 N N . ILE A 1 87 ? 11.241 -14.604 -16.588 1.00 47.81 87 ILE A N 1
ATOM 728 C CA . ILE A 1 87 ? 12.701 -14.783 -16.490 1.00 47.81 87 ILE A CA 1
ATOM 729 C C . ILE A 1 87 ? 12.955 -15.873 -15.448 1.00 47.81 87 ILE A C 1
ATOM 731 O O . ILE A 1 87 ? 12.314 -15.796 -14.376 1.00 47.81 87 ILE A O 1
#

Nearest PDB structures (foldseek):
  1yel-assembly1_A  TM=8.015E-01  e=1.149E-04  Arabidopsis thaliana
  4i1k-assembly2_B  TM=7.995E-01  e=1.426E-03  Arabidopsis thaliana
  4ldw-assembly1_B  TM=8.140E-01  e=2.968E-02  Arabidopsis thaliana
  8oj1-assembly1_A-2  TM=7.060E-01  e=2.292E-02  Marchantia polymorpha
  6sdg-assembly1_A  TM=6.346E-01  e=2.500E-01  Marchantia polymorpha

Radius of gyration: 15.03 Å; Cα contacts (8 Å, |Δi|>4): 119; chains: 1; bounding box: 42×26×38 Å

InterPro domains:
  IPR003340 B3 DNA binding domain [PF02362] (7-71)
  IPR003340 B3 DNA binding domain [PS50863] (1-72)
  IPR003340 B3 DNA binding domain [cd10017] (2-70)
  IPR015300 DNA-binding pseudobarrel domain superfamily [G3DSA:2.40.330.10] (1-74)
  IPR015300 DNA-binding pseudobarrel domain superfamily [SSF101936] (5-74)
  IPR050655 Plant B3 domain-containing [PTHR31920] (8-77)

pLDDT: mean 83.5, std 18.53, range [35.44, 97.75]

Mean predicted aligned error: 8.17 Å

Sequence (87 aa):
MKYISDEESNRAILQGPTRSQWPVKLSKTEKDTFLKDGWQDFVRYYSLWNNEYLIFRYDGDLHFNVAILDKSGCERENAFRQILGLI

Organism: Papaver nudicaule (NCBI:txid74823)

Solvent-accessible surface area (backbone atoms only — not comparable to full-atom values): 5358 Å² total; per-residue (Å²): 135,87,87,79,67,73,82,75,75,38,57,31,36,42,28,39,74,72,67,51,76,42,65,21,32,54,48,75,59,99,86,50,77,41,78,39,64,48,41,67,54,54,38,57,75,65,63,65,58,91,69,50,45,76,48,76,45,78,78,53,94,55,31,27,46,35,46,55,21,37,74,85,69,47,74,40,71,68,56,65,50,74,83,58,94,78,132

Secondary structure (DSSP, 8-state):
-----TTTS-EEEEE-TT--EEEEEEEE-SS-EEE-TTHHHHHHHTT--TT-EEEEEEEETTEEEEEEE-TTSSB-THHHHTTS---

Foldseek 3Di:
DDDDDPQVQAWAWEQEPQRDTFIFGWDDDPVDIDTHPRVVVVCVLQVDDPQKDWDWDDPDPNYTYIFIGHNVRHGDPVSNVSVDPDD